Protein AF-A0A8E2JV85-F1 (afdb_monomer_lite)

Organism: NCBI:txid574774

Structure (mmCIF, N/CA/C/O backbone):
data_AF-A0A8E2JV85-F1
#
_entry.id   AF-A0A8E2JV85-F1
#
loop_
_atom_site.group_PDB
_atom_site.id
_atom_site.type_symbol
_atom_site.label_atom_id
_atom_site.label_alt_id
_atom_site.label_comp_id
_atom_site.label_asym_id
_atom_site.label_entity_id
_atom_site.label_seq_id
_atom_site.pdbx_PDB_ins_code
_atom_site.Cartn_x
_atom_site.Cartn_y
_atom_site.Cartn_z
_atom_site.occupancy
_atom_site.B_iso_or_equiv
_atom_site.auth_seq_id
_atom_site.auth_comp_id
_atom_site.auth_asym_id
_atom_site.auth_atom_id
_atom_site.pdbx_PDB_model_num
ATOM 1 N N . ASN A 1 1 ? -19.231 -7.115 -9.543 1.00 59.91 1 ASN A N 1
ATOM 2 C CA . ASN A 1 1 ? -18.811 -7.173 -8.133 1.00 59.91 1 ASN A CA 1
ATOM 3 C C . ASN A 1 1 ? -17.335 -7.540 -8.130 1.00 59.91 1 ASN A C 1
ATOM 5 O O . ASN A 1 1 ? -17.027 -8.694 -8.384 1.00 59.91 1 ASN A O 1
ATOM 9 N N . SER A 1 2 ? -16.445 -6.551 -8.048 1.00 87.75 2 SER A N 1
ATOM 10 C CA . SER A 1 2 ? -15.000 -6.711 -8.315 1.00 87.75 2 SER A CA 1
ATOM 11 C C . SER A 1 2 ? -14.116 -5.975 -7.304 1.00 87.75 2 SER A C 1
ATOM 13 O O . SER A 1 2 ? -12.948 -5.749 -7.591 1.00 87.75 2 SER A O 1
ATOM 15 N N . LEU A 1 3 ? -14.693 -5.558 -6.173 1.00 94.06 3 LEU A N 1
ATOM 16 C CA . LEU A 1 3 ? -13.989 -4.908 -5.071 1.00 94.06 3 LEU A CA 1
ATOM 17 C C . LEU A 1 3 ? -14.500 -5.520 -3.762 1.00 94.06 3 LEU A C 1
ATOM 19 O O . LEU A 1 3 ? -15.311 -4.927 -3.059 1.00 94.06 3 LEU A O 1
ATOM 23 N N . LEU A 1 4 ? -14.136 -6.777 -3.510 1.00 95.12 4 LEU A N 1
ATOM 24 C CA . LEU A 1 4 ? -14.521 -7.472 -2.275 1.00 95.12 4 LEU A CA 1
ATOM 25 C C . LEU A 1 4 ? -13.629 -7.048 -1.102 1.00 95.12 4 LEU A C 1
ATOM 27 O O . LEU A 1 4 ? -14.007 -7.249 0.045 1.00 95.12 4 LEU A O 1
ATOM 31 N N . GLU A 1 5 ? -12.485 -6.434 -1.402 1.00 95.88 5 GLU A N 1
ATOM 32 C CA . GLU A 1 5 ? -11.462 -5.943 -0.481 1.00 95.88 5 GLU A CA 1
ATOM 33 C C . GLU A 1 5 ? -12.023 -4.963 0.547 1.00 95.88 5 GLU A C 1
ATOM 35 O O . GLU A 1 5 ? -11.516 -4.879 1.661 1.00 95.88 5 GLU A O 1
ATOM 40 N N . VAL A 1 6 ? -13.074 -4.228 0.192 1.00 96.00 6 VAL A N 1
ATOM 41 C CA . VAL A 1 6 ? -13.704 -3.273 1.105 1.00 96.00 6 VAL A CA 1
ATOM 42 C C . VAL A 1 6 ? -14.653 -3.944 2.086 1.00 96.00 6 VAL A C 1
ATOM 44 O O . VAL A 1 6 ? -15.179 -3.261 2.934 1.00 96.00 6 VAL A O 1
ATOM 47 N N . LEU A 1 7 ? -14.925 -5.250 2.005 1.00 95.75 7 LEU A N 1
ATOM 48 C CA . LEU A 1 7 ? -15.833 -5.918 2.942 1.00 95.75 7 LEU A CA 1
ATOM 49 C C . LEU A 1 7 ? -15.112 -6.266 4.251 1.00 95.75 7 LEU A C 1
ATOM 51 O O . LEU A 1 7 ? -14.014 -6.814 4.222 1.00 95.75 7 LEU A O 1
ATOM 55 N N . ALA A 1 8 ? -15.780 -6.084 5.398 1.00 94.38 8 ALA A N 1
ATOM 56 C CA . ALA A 1 8 ? -15.212 -6.385 6.721 1.00 94.38 8 ALA A CA 1
ATOM 57 C C . ALA A 1 8 ? -14.714 -7.836 6.901 1.00 94.38 8 ALA A C 1
ATOM 59 O O . ALA A 1 8 ? -13.867 -8.097 7.746 1.00 94.38 8 ALA A O 1
ATOM 60 N N . GLY A 1 9 ? -15.249 -8.791 6.131 1.00 94.38 9 GLY A N 1
ATOM 61 C CA . GLY A 1 9 ? -14.847 -10.202 6.176 1.00 94.38 9 GLY A CA 1
ATOM 62 C C . GLY A 1 9 ? -13.806 -10.610 5.130 1.00 94.38 9 GLY A C 1
ATOM 63 O O . GLY A 1 9 ? -13.574 -11.806 4.966 1.00 94.38 9 GLY A O 1
ATOM 64 N N . TYR A 1 10 ? -13.247 -9.668 4.365 1.00 96.69 10 TYR A N 1
ATOM 65 C CA . TYR A 1 10 ? -12.238 -9.980 3.357 1.00 96.69 10 TYR A CA 1
ATOM 66 C C . TYR A 1 10 ? -10.905 -10.349 4.016 1.00 96.69 10 TYR A C 1
ATOM 68 O O . TYR A 1 10 ? -10.360 -9.578 4.802 1.00 96.69 10 TYR A O 1
ATOM 76 N N . ASP A 1 11 ? -10.380 -11.521 3.665 1.00 96.94 11 ASP A N 1
ATOM 77 C CA . ASP A 1 11 ? -9.098 -12.034 4.146 1.00 96.94 11 ASP A CA 1
ATOM 78 C C . ASP A 1 11 ? -7.987 -11.717 3.133 1.00 96.94 11 ASP A C 1
ATOM 80 O O . ASP A 1 11 ? -7.974 -12.244 2.016 1.00 96.94 11 ASP A O 1
ATOM 84 N N . ASP A 1 12 ? -7.057 -10.852 3.532 1.00 97.62 12 ASP A N 1
ATOM 85 C CA . ASP A 1 12 ? -5.888 -10.453 2.751 1.00 97.62 12 ASP A CA 1
ATOM 86 C C . ASP A 1 12 ? -4.617 -11.245 3.106 1.00 97.62 12 ASP A C 1
ATOM 88 O O . ASP A 1 12 ? -3.550 -10.926 2.596 1.00 97.62 12 ASP A O 1
ATOM 92 N N . SER A 1 13 ? -4.710 -12.342 3.871 1.00 97.88 13 SER A N 1
ATOM 93 C CA . SER A 1 13 ? -3.556 -13.162 4.296 1.00 97.88 13 SER A CA 1
ATOM 94 C C . SER A 1 13 ? -2.697 -13.739 3.164 1.00 97.88 13 SER A C 1
ATOM 96 O O . SER A 1 13 ? -1.587 -14.217 3.396 1.00 97.88 13 SER A O 1
ATOM 98 N N . LYS A 1 14 ? -3.207 -13.734 1.929 1.00 97.81 14 LYS A N 1
ATOM 99 C CA . LYS A 1 14 ? -2.486 -14.178 0.725 1.00 97.81 14 LYS A CA 1
ATOM 100 C C . LYS A 1 14 ? -1.868 -13.033 -0.078 1.00 97.81 14 LYS A C 1
ATOM 102 O O . LYS A 1 14 ? -1.305 -13.292 -1.142 1.00 97.81 14 LYS A O 1
ATOM 107 N N . TRP A 1 15 ? -2.027 -11.790 0.363 1.00 98.00 15 TRP A N 1
ATOM 108 C CA . TRP A 1 15 ? -1.430 -10.634 -0.291 1.00 98.00 15 TRP A CA 1
ATOM 109 C C . TRP A 1 15 ? 0.079 -10.616 -0.055 1.00 98.00 15 TRP A C 1
ATOM 111 O O . TRP A 1 15 ? 0.595 -11.215 0.885 1.00 98.00 15 TRP A O 1
ATOM 121 N N . VAL A 1 16 ? 0.797 -9.952 -0.957 1.00 98.06 16 VAL A N 1
ATOM 122 C CA . VAL A 1 16 ? 2.234 -9.743 -0.795 1.00 98.06 16 VAL A CA 1
ATOM 123 C C . VAL A 1 16 ? 2.448 -8.647 0.243 1.00 98.06 16 VAL A C 1
ATOM 125 O O . VAL A 1 16 ? 1.928 -7.542 0.088 1.00 98.06 16 VAL A O 1
ATOM 128 N N . ASP A 1 17 ? 3.239 -8.948 1.271 1.00 98.19 17 ASP A N 1
ATOM 129 C CA . ASP A 1 17 ? 3.615 -7.972 2.288 1.00 98.19 17 ASP A CA 1
ATOM 130 C C . ASP A 1 17 ? 4.528 -6.891 1.704 1.00 98.19 17 ASP A C 1
ATOM 132 O O . ASP A 1 17 ? 5.583 -7.177 1.133 1.00 98.19 17 ASP A O 1
ATOM 136 N N . ALA A 1 18 ? 4.158 -5.629 1.919 1.00 98.00 18 ALA A N 1
ATOM 137 C CA . ALA A 1 18 ? 4.951 -4.473 1.523 1.00 98.00 18 ALA A CA 1
ATOM 138 C C . ALA A 1 18 ? 6.084 -4.182 2.532 1.00 98.00 18 ALA A C 1
ATOM 140 O O . ALA A 1 18 ? 6.065 -3.166 3.232 1.00 98.00 18 ALA A O 1
ATOM 141 N N . ASN A 1 19 ? 7.044 -5.104 2.657 1.00 97.44 19 ASN A N 1
ATOM 142 C CA . ASN A 1 19 ? 8.042 -5.133 3.736 1.00 97.44 19 ASN A CA 1
ATOM 143 C C . ASN A 1 19 ? 9.497 -4.840 3.307 1.00 97.44 19 ASN A C 1
ATOM 145 O O . ASN A 1 19 ? 10.410 -4.979 4.121 1.00 97.44 19 ASN A O 1
ATOM 149 N N . ILE A 1 20 ? 9.733 -4.419 2.059 1.00 98.19 20 ILE A N 1
ATOM 150 C CA . ILE A 1 20 ? 11.077 -4.056 1.578 1.00 98.19 20 ILE A CA 1
ATOM 151 C C . ILE A 1 20 ? 11.487 -2.714 2.194 1.00 98.19 20 ILE A C 1
ATOM 153 O O . ILE A 1 20 ? 10.862 -1.699 1.906 1.00 98.19 20 ILE A O 1
ATOM 157 N N . THR A 1 21 ? 12.538 -2.682 3.016 1.00 97.69 21 THR A N 1
ATOM 158 C CA . THR A 1 21 ? 13.045 -1.444 3.646 1.00 97.69 21 THR A CA 1
ATOM 159 C C . THR A 1 21 ? 14.067 -0.696 2.794 1.00 97.69 21 THR A C 1
ATOM 161 O O . THR A 1 21 ? 14.250 0.498 2.988 1.00 97.69 21 THR A O 1
ATOM 164 N N . ASP A 1 22 ? 14.696 -1.379 1.834 1.00 95.62 22 ASP A N 1
ATOM 165 C CA . ASP A 1 22 ? 15.728 -0.823 0.956 1.00 95.62 22 ASP A CA 1
ATOM 166 C C . ASP A 1 22 ? 15.394 -1.136 -0.507 1.00 95.62 22 ASP A C 1
ATOM 168 O O . ASP A 1 22 ? 15.554 -2.264 -0.980 1.00 95.62 22 ASP A O 1
ATOM 172 N N . SER A 1 23 ? 14.890 -0.134 -1.231 1.00 95.62 23 SER A N 1
ATOM 173 C CA . SER A 1 23 ? 14.554 -0.265 -2.654 1.00 95.62 23 SER A CA 1
ATOM 174 C C . SER A 1 23 ? 15.805 -0.209 -3.534 1.00 95.62 23 SER A C 1
ATOM 176 O O . SER A 1 23 ? 16.742 0.541 -3.267 1.00 95.62 23 SER A O 1
ATOM 178 N N . LEU A 1 24 ? 15.788 -0.948 -4.647 1.00 95.25 24 LEU A N 1
ATOM 179 C CA . LEU A 1 24 ? 16.821 -0.869 -5.688 1.00 95.25 24 LEU A CA 1
ATOM 180 C C . LEU A 1 24 ? 16.574 0.274 -6.691 1.00 95.25 24 LEU A C 1
ATOM 182 O O . LEU A 1 24 ? 17.324 0.429 -7.658 1.00 95.25 24 LEU A O 1
ATOM 186 N N . ASN A 1 25 ? 15.521 1.073 -6.500 1.00 95.19 25 ASN A N 1
ATOM 187 C CA . ASN A 1 25 ? 15.193 2.186 -7.380 1.00 95.19 25 ASN A CA 1
ATOM 188 C C . ASN A 1 25 ? 16.139 3.382 -7.169 1.00 95.19 25 ASN A C 1
ATOM 190 O O . ASN A 1 25 ? 15.924 4.226 -6.303 1.00 95.19 25 ASN A O 1
ATOM 194 N N . ILE A 1 26 ? 17.144 3.506 -8.037 1.00 95.19 26 ILE A N 1
ATOM 195 C CA . ILE A 1 26 ? 18.135 4.596 -7.992 1.00 95.19 26 ILE A CA 1
ATOM 196 C C . ILE A 1 26 ? 17.580 5.979 -8.375 1.00 95.19 26 ILE A C 1
ATOM 198 O O . ILE A 1 26 ? 18.270 6.980 -8.207 1.00 95.19 26 ILE A O 1
ATOM 202 N N . PHE A 1 27 ? 16.370 6.052 -8.937 1.00 95.50 27 PHE A N 1
ATOM 203 C CA . PHE A 1 27 ? 15.768 7.312 -9.386 1.00 95.50 27 PHE A CA 1
ATOM 204 C C . PHE A 1 27 ? 14.859 7.947 -8.333 1.00 95.50 27 PHE A C 1
ATOM 206 O O . PHE A 1 27 ? 14.543 9.132 -8.445 1.00 95.50 27 PHE A O 1
ATOM 213 N N . ARG A 1 28 ? 14.407 7.174 -7.338 1.00 93.56 28 ARG A N 1
ATOM 214 C CA . ARG A 1 28 ? 13.517 7.660 -6.283 1.00 93.56 28 ARG A CA 1
ATOM 215 C C . ARG A 1 28 ? 13.815 6.955 -4.969 1.00 93.56 28 ARG A C 1
ATOM 217 O O . ARG A 1 28 ? 13.399 5.816 -4.762 1.00 93.56 28 ARG A O 1
ATOM 224 N N . GLU A 1 29 ? 14.469 7.676 -4.068 1.00 94.38 29 GLU A N 1
ATOM 225 C CA . GLU A 1 29 ? 14.657 7.233 -2.688 1.00 94.38 29 GLU A CA 1
ATOM 226 C C . GLU A 1 29 ? 13.308 7.020 -1.985 1.00 94.38 29 GLU A C 1
ATOM 228 O O . GLU A 1 29 ? 12.284 7.604 -2.362 1.00 94.38 29 GLU A O 1
ATOM 233 N N . LEU A 1 30 ? 13.293 6.149 -0.977 1.00 96.75 30 LEU A N 1
ATOM 234 C CA . LEU A 1 30 ? 12.090 5.894 -0.194 1.00 96.75 30 LEU A CA 1
ATOM 235 C C . LEU A 1 30 ? 11.765 7.102 0.690 1.00 96.75 30 LEU A C 1
ATOM 237 O O . LEU A 1 30 ? 12.595 7.571 1.460 1.00 96.75 30 LEU A O 1
ATOM 241 N N . ALA A 1 31 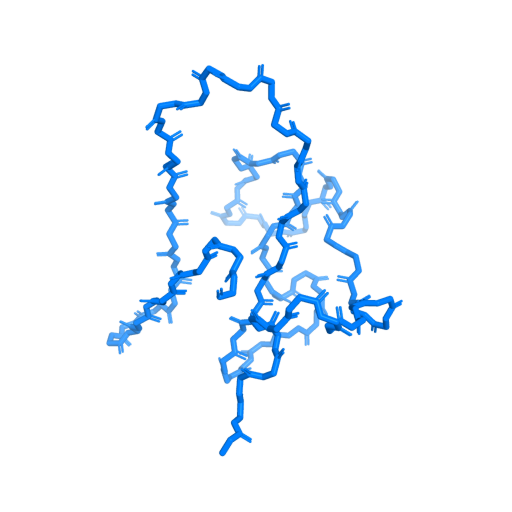? 10.521 7.570 0.595 1.00 96.19 31 ALA A N 1
ATOM 242 C CA . ALA A 1 31 ? 9.945 8.570 1.498 1.00 96.19 31 ALA A CA 1
ATOM 243 C C . ALA A 1 31 ? 9.034 7.934 2.569 1.00 96.19 31 ALA A C 1
ATOM 245 O O . ALA A 1 31 ? 8.399 8.632 3.355 1.00 96.19 31 ALA A O 1
ATOM 246 N N . THR A 1 32 ? 8.945 6.604 2.572 1.00 97.56 32 THR A N 1
ATOM 247 C CA . THR A 1 32 ? 8.116 5.780 3.455 1.00 97.56 32 THR A CA 1
ATOM 248 C C . THR A 1 32 ? 8.989 4.742 4.165 1.00 97.56 32 THR A C 1
ATOM 250 O O . THR A 1 32 ? 10.046 4.396 3.638 1.00 97.56 32 THR A O 1
ATOM 253 N N . PRO A 1 33 ? 8.576 4.212 5.334 1.00 97.69 33 PRO A N 1
ATOM 254 C CA . PRO A 1 33 ? 9.368 3.219 6.071 1.00 97.69 33 PRO A CA 1
ATOM 255 C C . PRO A 1 33 ? 9.660 1.926 5.293 1.00 97.69 33 PRO A C 1
ATOM 257 O O . PRO A 1 33 ? 10.683 1.288 5.521 1.00 97.69 33 PRO A O 1
ATOM 260 N N . THR A 1 34 ? 8.766 1.542 4.381 1.00 98.19 34 THR A N 1
ATOM 261 C CA . THR A 1 34 ? 8.955 0.441 3.429 1.00 98.19 34 THR A CA 1
ATOM 262 C C . THR A 1 34 ? 8.605 0.904 2.020 1.00 98.19 34 THR A C 1
ATOM 264 O O . THR A 1 34 ? 7.917 1.912 1.831 1.00 98.19 34 THR A 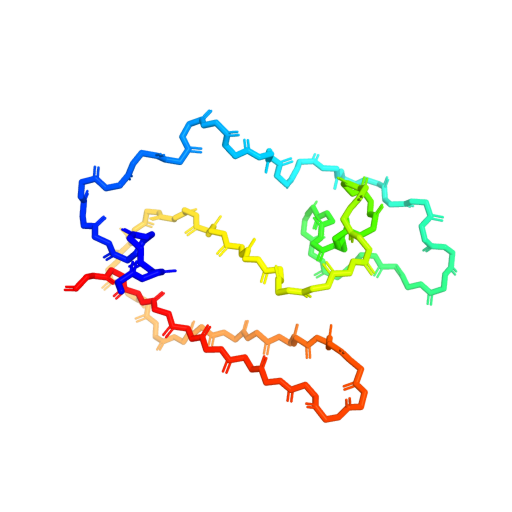O 1
ATOM 267 N N . SER A 1 35 ? 9.087 0.183 1.011 1.00 98.06 35 SER A N 1
ATOM 268 C CA . SER A 1 35 ? 8.767 0.455 -0.381 1.00 98.06 35 SER A CA 1
ATOM 269 C C . SER A 1 35 ? 7.286 0.230 -0.641 1.00 98.06 35 SER A C 1
ATOM 271 O O . SER A 1 35 ? 6.750 -0.842 -0.365 1.00 98.06 35 SER A O 1
ATOM 273 N N . LEU A 1 36 ? 6.654 1.236 -1.240 1.00 97.81 36 LEU A N 1
ATOM 274 C CA . LEU A 1 36 ? 5.324 1.151 -1.841 1.00 97.81 36 LEU A CA 1
ATOM 275 C C . LEU A 1 36 ? 5.415 1.279 -3.372 1.00 97.81 36 LEU A C 1
ATOM 277 O O . LEU A 1 36 ? 4.498 1.759 -4.038 1.00 97.81 36 LEU A O 1
ATOM 281 N N . TYR A 1 37 ? 6.553 0.882 -3.952 1.00 97.69 37 TYR A N 1
ATOM 282 C CA . TYR A 1 37 ? 6.735 0.796 -5.397 1.00 97.69 37 TYR A CA 1
ATOM 283 C C . TYR A 1 37 ? 6.312 -0.589 -5.861 1.00 97.69 37 TYR A C 1
ATOM 285 O O . TYR A 1 37 ? 6.960 -1.579 -5.540 1.00 97.69 37 TYR A O 1
ATOM 293 N N . SER A 1 38 ? 5.247 -0.682 -6.656 1.00 97.00 38 SER A N 1
ATOM 294 C CA . SER A 1 38 ? 4.709 -1.974 -7.109 1.00 97.00 38 SER A CA 1
ATOM 295 C C . SER A 1 38 ? 5.748 -2.827 -7.850 1.00 97.00 38 SER A C 1
ATOM 297 O O . SER A 1 38 ? 5.747 -4.052 -7.735 1.00 97.00 38 SER A O 1
ATOM 299 N N . SER A 1 39 ? 6.668 -2.173 -8.568 1.00 96.69 39 SER A N 1
ATOM 300 C CA . SER A 1 39 ? 7.764 -2.825 -9.285 1.00 96.69 39 SER A CA 1
ATOM 301 C C . SER A 1 39 ? 8.757 -3.538 -8.369 1.00 96.69 39 SER A C 1
ATOM 303 O O . SER A 1 39 ? 9.315 -4.544 -8.798 1.00 96.69 39 SER A O 1
ATOM 305 N N . ASP A 1 40 ? 8.943 -3.083 -7.125 1.00 97.44 40 ASP A N 1
ATOM 306 C CA . ASP A 1 40 ? 9.807 -3.778 -6.158 1.00 97.44 40 ASP A CA 1
ATOM 307 C C . ASP A 1 40 ? 9.210 -5.138 -5.753 1.00 97.44 40 ASP A C 1
ATOM 309 O O . ASP A 1 40 ? 9.937 -6.053 -5.378 1.00 97.44 40 ASP A O 1
ATOM 313 N N . TYR A 1 41 ? 7.894 -5.301 -5.922 1.00 97.19 41 TYR A N 1
ATOM 314 C CA . TYR A 1 41 ? 7.145 -6.535 -5.670 1.00 97.19 41 TYR A CA 1
ATOM 315 C C . TYR A 1 41 ? 6.752 -7.265 -6.970 1.00 97.19 41 TYR A C 1
ATOM 317 O O . TYR A 1 41 ? 5.872 -8.124 -6.966 1.00 97.19 41 TYR A O 1
ATOM 325 N N . GLY A 1 42 ? 7.371 -6.917 -8.107 1.00 96.00 42 GLY A N 1
ATOM 326 C CA . GLY A 1 42 ? 7.154 -7.572 -9.407 1.00 96.00 42 GLY A CA 1
ATOM 327 C C . GLY A 1 42 ? 5.849 -7.207 -10.128 1.00 96.00 42 GLY A C 1
ATOM 328 O O . GLY A 1 42 ? 5.516 -7.812 -11.148 1.00 96.00 42 GLY A O 1
ATOM 329 N N . SER A 1 43 ? 5.099 -6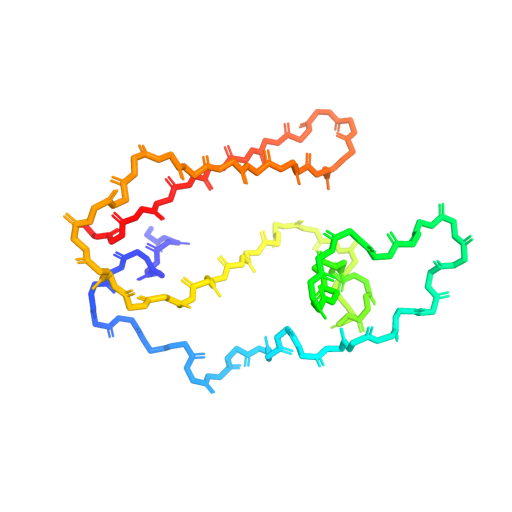.220 -9.630 1.00 95.50 43 SER A N 1
ATOM 330 C CA . SER A 1 43 ? 3.848 -5.759 -10.240 1.00 95.50 43 SER A CA 1
ATOM 331 C C . SER A 1 43 ? 4.081 -4.501 -11.080 1.00 95.50 43 SER A C 1
ATOM 333 O O . SER A 1 43 ? 4.298 -3.411 -10.551 1.00 95.50 43 SER A O 1
ATOM 335 N N . HIS A 1 44 ? 4.022 -4.641 -12.407 1.00 95.31 44 HIS A N 1
ATOM 336 C CA . HIS A 1 44 ? 4.404 -3.577 -13.352 1.00 95.31 44 HIS A CA 1
ATOM 337 C C . HIS A 1 44 ? 3.258 -3.028 -14.217 1.00 95.31 44 HIS A C 1
ATOM 339 O O . HIS A 1 44 ? 3.481 -2.126 -15.023 1.00 95.31 44 HIS A O 1
ATOM 345 N N . THR A 1 45 ? 2.045 -3.581 -14.128 1.00 94.19 45 THR A N 1
ATOM 346 C CA . THR A 1 45 ? 0.936 -3.209 -15.020 1.00 94.19 45 THR A CA 1
ATOM 347 C C . THR A 1 45 ? -0.427 -3.381 -14.357 1.00 94.19 45 THR A C 1
ATOM 349 O O . THR A 1 45 ? -0.561 -4.115 -13.380 1.00 94.19 45 THR A O 1
ATOM 352 N N . GLY A 1 46 ? -1.444 -2.741 -14.936 1.00 93.50 46 GLY A N 1
ATOM 353 C CA . GLY A 1 46 ? -2.827 -2.822 -14.485 1.00 93.50 46 GLY A CA 1
ATOM 354 C C . GLY A 1 46 ? -3.115 -1.984 -13.240 1.00 93.50 46 GLY A C 1
ATOM 355 O O . GLY A 1 46 ? -2.386 -1.049 -12.909 1.00 93.50 46 GLY A O 1
ATOM 356 N N . ASN A 1 47 ? -4.218 -2.320 -12.572 1.00 95.19 47 ASN A N 1
ATOM 357 C CA . ASN A 1 47 ? -4.608 -1.687 -11.319 1.00 95.19 47 ASN A CA 1
ATOM 358 C C . ASN A 1 47 ? -3.805 -2.305 -10.174 1.00 95.19 47 ASN A C 1
ATOM 360 O O . ASN A 1 47 ? -3.833 -3.521 -9.991 1.00 95.19 47 ASN A O 1
ATOM 364 N N . ILE A 1 48 ? -3.131 -1.462 -9.396 1.00 96.94 48 ILE A N 1
ATOM 365 C CA . ILE A 1 48 ? -2.410 -1.872 -8.192 1.00 96.94 48 ILE A CA 1
ATOM 366 C C . ILE A 1 48 ? -3.249 -1.484 -6.982 1.00 96.94 48 ILE A C 1
ATOM 368 O O . ILE A 1 48 ? -3.691 -0.340 -6.873 1.00 96.94 48 ILE A O 1
ATOM 372 N N . LEU A 1 49 ? -3.466 -2.440 -6.084 1.00 97.44 49 LEU A N 1
ATOM 373 C CA . LEU A 1 49 ? -4.172 -2.223 -4.832 1.00 97.44 49 LEU A CA 1
ATOM 374 C C . LEU A 1 49 ? -3.175 -2.312 -3.679 1.00 97.44 49 LEU A C 1
ATOM 376 O O . LEU A 1 49 ? -2.293 -3.168 -3.675 1.00 97.44 49 LEU A O 1
ATOM 380 N N . TRP A 1 50 ? -3.360 -1.443 -2.692 1.00 97.62 50 TRP A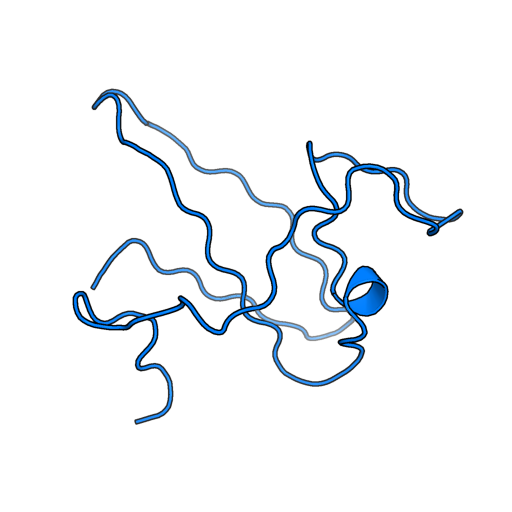 N 1
ATOM 381 C CA . TRP A 1 50 ? -2.613 -1.443 -1.441 1.00 97.62 50 TRP A CA 1
ATOM 382 C C . TRP A 1 50 ? -3.598 -1.526 -0.282 1.00 97.62 50 TRP A C 1
ATOM 384 O O . TRP A 1 50 ? -4.686 -0.951 -0.350 1.00 97.62 50 TRP A O 1
ATOM 394 N N . ARG A 1 51 ? -3.209 -2.226 0.784 1.00 97.94 51 ARG A N 1
ATOM 395 C CA . ARG A 1 51 ? -3.968 -2.316 2.033 1.00 97.94 51 ARG A CA 1
ATOM 396 C C . ARG A 1 51 ? -3.037 -1.992 3.191 1.00 97.94 51 ARG A C 1
ATOM 398 O O . ARG A 1 51 ? -2.027 -2.661 3.378 1.00 97.94 51 ARG A O 1
ATOM 405 N N . GLY A 1 52 ? -3.354 -0.917 3.907 1.00 96.56 52 GLY A N 1
ATOM 406 C CA . GLY A 1 52 ? -2.610 -0.470 5.079 1.00 96.56 52 GLY A CA 1
ATOM 407 C C . GLY A 1 52 ? -3.400 -0.776 6.343 1.00 96.56 52 GLY A C 1
ATOM 408 O O . GLY A 1 52 ? -4.546 -0.352 6.461 1.00 96.56 52 GLY A O 1
ATOM 409 N N . HIS A 1 53 ? -2.780 -1.491 7.278 1.00 96.56 53 HIS A N 1
ATOM 410 C CA . HIS A 1 53 ? -3.364 -1.804 8.580 1.00 96.56 53 HIS A CA 1
ATOM 411 C C . HIS A 1 53 ? -2.805 -0.857 9.635 1.00 96.56 53 HIS A C 1
ATOM 413 O O . HIS A 1 53 ? -1.590 -0.689 9.738 1.00 96.56 53 HIS A O 1
ATOM 419 N N . PHE A 1 54 ? -3.683 -0.251 10.429 1.00 95.44 54 PHE A N 1
ATOM 420 C CA . PHE A 1 54 ? -3.300 0.561 11.578 1.00 95.44 54 PHE A CA 1
ATOM 421 C C . PHE A 1 54 ? -4.299 0.356 12.718 1.00 95.44 54 PHE A C 1
ATOM 423 O O . PHE A 1 54 ? -5.471 0.064 12.489 1.00 95.44 54 PHE A O 1
ATOM 430 N N . THR A 1 55 ? -3.826 0.507 13.952 1.00 96.94 55 THR A N 1
ATOM 431 C CA . THR A 1 55 ? -4.686 0.519 15.138 1.00 96.94 55 THR A CA 1
ATOM 432 C C . THR A 1 55 ? -4.998 1.967 15.472 1.00 96.94 55 THR A C 1
ATOM 434 O O . THR A 1 55 ? -4.069 2.738 15.697 1.00 96.94 55 THR A O 1
ATOM 437 N N . ALA A 1 56 ? -6.280 2.328 15.512 1.00 95.19 56 ALA A N 1
ATOM 438 C CA . ALA A 1 56 ? -6.680 3.679 15.876 1.00 95.19 56 ALA A CA 1
ATOM 439 C C . ALA A 1 56 ? -6.374 3.975 17.357 1.00 95.19 56 ALA A C 1
ATOM 441 O O . ALA A 1 56 ? -6.724 3.200 18.250 1.00 95.19 56 ALA A O 1
ATOM 442 N N . GLU A 1 57 ? -5.760 5.122 17.611 1.00 95.81 57 GLU A N 1
ATOM 443 C CA . GLU A 1 57 ? -5.593 5.750 18.919 1.00 95.81 57 GLU A CA 1
ATOM 444 C C . GLU A 1 57 ? -6.801 6.634 19.285 1.00 95.81 57 GLU A C 1
ATOM 446 O O . GLU A 1 57 ? -6.974 7.000 20.450 1.00 95.81 57 GLU A O 1
ATOM 451 N N . GLY A 1 58 ? -7.673 6.942 18.316 1.00 95.38 58 GLY A N 1
ATOM 452 C CA . GLY A 1 58 ? -8.935 7.662 18.518 1.00 95.38 58 GLY A CA 1
ATOM 453 C C . GLY A 1 58 ? -8.813 9.186 18.452 1.00 95.38 58 GLY A C 1
ATOM 454 O O . GLY A 1 58 ? -9.750 9.898 18.819 1.00 95.38 58 GLY A O 1
ATOM 455 N N . ASN A 1 59 ? -7.667 9.696 18.010 1.00 95.94 59 ASN A N 1
ATOM 456 C CA . ASN A 1 59 ? -7.371 11.121 17.846 1.00 95.94 59 ASN A CA 1
ATOM 457 C C . ASN A 1 59 ? -6.897 11.462 16.419 1.00 95.94 59 ASN A C 1
ATOM 459 O O . ASN A 1 59 ? -6.388 12.562 16.182 1.00 95.94 59 ASN A O 1
ATOM 463 N N . GLU A 1 60 ? -7.060 10.538 15.469 1.00 95.94 60 GLU A N 1
ATOM 464 C CA . GLU A 1 60 ? -6.681 10.721 14.075 1.00 95.94 60 GLU A CA 1
ATOM 465 C C . GLU A 1 60 ? -7.500 11.845 13.435 1.00 95.94 60 GLU A C 1
ATOM 467 O O . GLU A 1 60 ? -8.729 11.862 13.499 1.00 95.94 60 GLU A O 1
ATOM 472 N N . GLY A 1 61 ? -6.813 12.789 12.788 1.00 93.12 61 GLY A N 1
ATOM 473 C CA . GLY A 1 61 ? -7.461 13.896 12.078 1.00 93.12 61 GLY A CA 1
ATOM 474 C C . GLY A 1 61 ? -7.330 13.811 10.561 1.00 93.12 61 GLY A C 1
ATOM 475 O O . GLY A 1 61 ? -8.298 14.040 9.842 1.00 93.12 61 GLY A O 1
ATOM 476 N N . ASN A 1 62 ? -6.132 13.482 10.071 1.00 94.25 62 ASN A N 1
ATOM 477 C CA . ASN A 1 62 ? -5.789 13.576 8.656 1.00 94.25 62 ASN A CA 1
ATOM 478 C C . ASN A 1 62 ? -5.050 12.323 8.186 1.00 94.25 62 ASN A C 1
ATOM 480 O O . ASN A 1 62 ? -4.166 11.821 8.877 1.00 94.25 62 ASN A O 1
ATOM 484 N N . PHE A 1 63 ? -5.344 1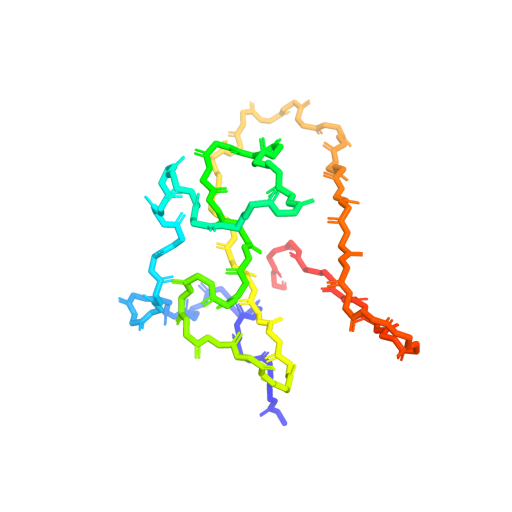1.908 6.956 1.00 94.81 63 PHE A N 1
ATOM 485 C CA . PHE A 1 63 ? -4.558 10.936 6.207 1.00 94.81 63 PHE A CA 1
ATOM 486 C C . PHE A 1 63 ? -4.058 11.594 4.920 1.00 94.81 63 PHE A C 1
ATOM 488 O O . PHE A 1 63 ? -4.855 12.019 4.083 1.00 94.81 63 PHE A O 1
ATOM 495 N N . THR A 1 64 ? -2.737 11.708 4.778 1.00 96.12 64 THR A N 1
ATOM 496 C CA . THR A 1 64 ? -2.098 12.320 3.607 1.00 96.12 64 THR A CA 1
ATOM 497 C C . THR A 1 64 ? -1.424 11.241 2.781 1.00 96.12 64 THR A C 1
ATOM 499 O O . THR A 1 64 ? -0.624 10.468 3.304 1.00 96.12 64 THR A O 1
ATOM 502 N N . ILE A 1 65 ? -1.707 11.231 1.480 1.00 96.12 65 ILE A N 1
ATOM 503 C CA . ILE A 1 65 ? -1.083 10.324 0.520 1.00 96.12 65 ILE A CA 1
ATOM 504 C C . ILE A 1 65 ? -0.627 11.069 -0.725 1.00 96.12 65 ILE A C 1
ATOM 506 O O . ILE A 1 65 ? -1.295 11.980 -1.211 1.00 96.12 65 ILE A O 1
ATOM 510 N N . GLU A 1 66 ? 0.493 10.615 -1.270 1.00 96.81 66 GLU A N 1
ATOM 511 C CA . GLU A 1 66 ? 0.984 10.999 -2.585 1.00 96.81 66 GLU A CA 1
ATOM 512 C C . GLU A 1 66 ? 1.048 9.734 -3.440 1.00 96.81 66 GLU A C 1
ATOM 514 O O . GLU A 1 66 ? 1.740 8.776 -3.095 1.00 96.81 66 GLU A O 1
ATOM 519 N N . VAL A 1 67 ? 0.285 9.706 -4.533 1.00 96.94 67 VAL A N 1
ATOM 520 C CA . VAL A 1 67 ? 0.144 8.520 -5.386 1.00 96.94 67 VAL A CA 1
ATOM 521 C C . VAL A 1 67 ? 0.569 8.872 -6.800 1.00 96.94 67 VAL A C 1
ATOM 523 O O . VAL A 1 67 ? 0.172 9.905 -7.337 1.00 96.94 67 VAL A O 1
ATOM 526 N N . GLN A 1 68 ? 1.352 7.992 -7.418 1.00 96.56 68 GLN A N 1
ATOM 527 C CA . GLN A 1 68 ? 1.843 8.151 -8.781 1.00 96.56 68 GLN A CA 1
ATOM 528 C C . GLN A 1 68 ? 1.457 6.929 -9.618 1.00 96.56 68 GLN A C 1
ATOM 530 O O . GLN A 1 68 ? 1.929 5.826 -9.358 1.00 96.56 68 GLN A O 1
ATOM 535 N N . GLY A 1 69 ? 0.627 7.137 -10.645 1.00 95.88 69 GLY A N 1
ATOM 536 C CA . GLY A 1 69 ? 0.217 6.089 -11.594 1.00 95.88 69 GLY A CA 1
ATOM 537 C C . GLY A 1 69 ? 0.534 6.387 -13.065 1.00 95.88 69 GLY A C 1
ATOM 538 O O . GLY A 1 69 ? 0.143 5.620 -13.937 1.00 95.88 69 GLY A O 1
ATOM 539 N N . GLY A 1 70 ? 1.230 7.491 -13.362 1.00 96.00 70 GLY A N 1
ATOM 540 C CA . GLY A 1 70 ? 1.502 7.938 -14.734 1.00 96.00 70 GLY A CA 1
ATOM 541 C C . GLY A 1 70 ? 0.397 8.824 -15.321 1.00 96.00 70 GLY A C 1
ATOM 542 O O . GLY A 1 70 ? -0.499 9.276 -14.616 1.00 96.00 70 GLY A O 1
ATOM 543 N N . ALA A 1 71 ? 0.481 9.140 -16.614 1.00 97.44 71 ALA A N 1
ATOM 544 C CA . ALA A 1 71 ? -0.495 10.018 -17.260 1.00 97.44 71 ALA A CA 1
ATOM 545 C C . ALA A 1 71 ? -1.898 9.384 -17.283 1.00 97.44 71 ALA A C 1
ATOM 547 O O . ALA A 1 71 ? -2.038 8.202 -17.580 1.00 97.44 71 ALA A O 1
ATOM 548 N N . ALA A 1 72 ? -2.928 10.195 -17.012 1.00 97.12 72 ALA A N 1
ATOM 549 C CA . ALA A 1 72 ? -4.338 9.785 -16.995 1.00 97.12 72 ALA A CA 1
ATOM 550 C C . ALA A 1 72 ? -4.694 8.671 -15.983 1.00 97.12 72 ALA A C 1
ATOM 552 O O . ALA A 1 72 ? -5.683 7.964 -16.172 1.00 97.12 72 ALA A O 1
ATOM 553 N N . PHE A 1 73 ? -3.920 8.524 -14.902 1.00 97.75 73 PHE A N 1
ATOM 554 C CA . PHE A 1 73 ? -4.260 7.608 -13.811 1.00 97.75 73 PHE A CA 1
ATOM 555 C C . PHE A 1 73 ? -5.372 8.158 -12.904 1.00 97.75 73 PHE A C 1
ATOM 557 O O . PHE A 1 73 ? -5.642 9.360 -12.866 1.00 97.75 73 PHE A O 1
ATOM 564 N N . SER A 1 74 ? -5.977 7.266 -12.123 1.00 97.12 74 SER A N 1
ATOM 565 C CA . SER A 1 74 ? -6.915 7.601 -11.053 1.00 97.12 74 SER A CA 1
ATOM 566 C C . SER A 1 74 ? -6.589 6.808 -9.796 1.00 97.12 74 SER A C 1
ATOM 568 O O . SER A 1 74 ? -6.053 5.704 -9.878 1.00 97.12 74 SER A O 1
ATOM 570 N N . VAL A 1 75 ? -6.982 7.341 -8.645 1.00 97.38 75 VAL A N 1
ATOM 571 C CA . VAL A 1 75 ? -6.917 6.647 -7.359 1.00 97.38 75 VAL A CA 1
ATOM 572 C C . VAL A 1 75 ? -8.282 6.709 -6.683 1.00 97.38 75 VAL A C 1
ATOM 574 O O . VAL A 1 75 ? -9.041 7.663 -6.859 1.00 97.38 75 VAL A O 1
ATOM 577 N N . SER A 1 76 ? -8.620 5.673 -5.930 1.00 96.88 76 SER A N 1
ATOM 578 C CA . SER A 1 76 ? -9.794 5.636 -5.064 1.00 96.88 76 SER A CA 1
ATOM 579 C C . SER A 1 76 ? -9.383 5.029 -3.732 1.00 96.88 76 SER A C 1
ATOM 581 O O . SER A 1 76 ? -8.487 4.187 -3.690 1.00 96.88 76 SER A O 1
ATOM 583 N N . LEU A 1 77 ? -9.996 5.509 -2.655 1.00 96.31 77 LEU A N 1
ATOM 584 C CA . LEU A 1 77 ? -9.648 5.144 -1.291 1.00 96.31 77 LEU A CA 1
ATOM 585 C C . LEU A 1 77 ? -10.890 4.725 -0.531 1.00 96.31 77 LEU A C 1
ATOM 587 O O . LEU A 1 77 ? -11.961 5.303 -0.711 1.00 96.31 77 LEU A O 1
ATOM 591 N N . TRP A 1 78 ? -10.691 3.757 0.352 1.00 96.81 78 TRP A N 1
ATOM 592 C CA . TRP A 1 78 ? -11.681 3.286 1.299 1.00 96.81 78 TRP A CA 1
ATOM 593 C C . TRP A 1 78 ? -11.033 3.202 2.673 1.00 96.81 78 TRP A C 1
ATOM 595 O O . TRP A 1 78 ? -9.866 2.825 2.790 1.00 96.81 78 TRP A O 1
ATOM 605 N N . LEU A 1 79 ? -11.806 3.574 3.686 1.00 95.12 79 LEU A N 1
ATOM 606 C CA . LEU A 1 79 ? -11.538 3.271 5.080 1.00 95.12 79 LEU A CA 1
ATOM 607 C C . LEU A 1 79 ? -12.742 2.462 5.547 1.00 95.12 79 LEU A C 1
ATOM 609 O O . LEU A 1 79 ? -13.849 2.997 5.600 1.00 95.12 79 LEU A O 1
ATOM 613 N N . ASP A 1 80 ? -12.510 1.180 5.801 1.00 89.19 80 ASP A N 1
ATOM 614 C CA . ASP A 1 80 ? -13.536 0.183 6.103 1.00 89.19 80 ASP A CA 1
ATOM 615 C C . ASP A 1 80 ? -14.634 0.064 5.022 1.00 89.19 80 ASP A C 1
ATOM 617 O O . ASP A 1 80 ? -14.375 0.302 3.834 1.00 89.19 80 ASP A O 1
ATOM 621 N N . ASN A 1 81 ? -15.815 -0.425 5.425 1.00 64.31 81 ASN A N 1
ATOM 622 C CA . ASN A 1 81 ? -16.801 -1.077 4.563 1.00 64.31 81 ASN A CA 1
ATOM 623 C C . ASN A 1 81 ? -18.156 -0.373 4.452 1.00 64.31 81 ASN A C 1
ATOM 625 O O . ASN A 1 81 ? -18.825 -0.184 5.491 1.00 64.31 81 ASN A O 1
#

Radius of gyration: 14.33 Å; chains: 1; bounding box: 37×28×36 Å

Sequence (81 aa):
NSLLEVLAGYDDSKWVDANITDSLNIFRELATPTSLYSSDYGSHTGNILWRGHFTAEGNEGNFTIEVQGGAAFSVSLWLDN

pLD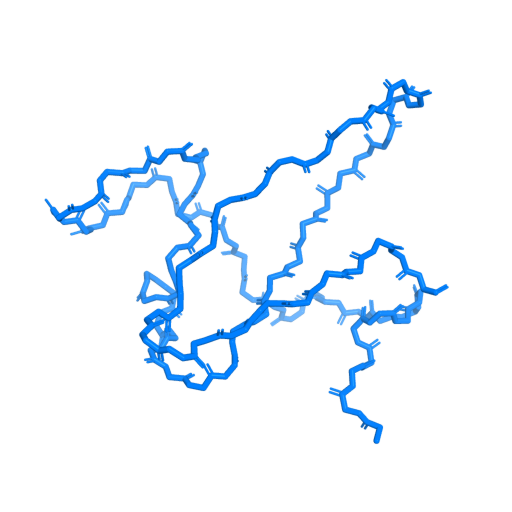DT: mean 95.31, std 5.57, range [59.91, 98.19]

Foldseek 3Di:
DPCCVQAPPDDCVVPDDQAAQADPPPPDDDPDNGDPDVVSVVDDDDDDDDDDDDDDPPPDDDDDDDDDDDPPDDDDDDDHD

InterPro domains:
  IPR008979 Galactose-binding-like domain superfamily [SSF49785] (5-80)
  IPR025300 Beta-galactosidase jelly roll domain [PF13364] (10-80)

Secondary structure (DSSP, 8-state):
----TTSTT---TTSPP---SS---TTS--SSSS---GGGGT--SS-----------S------------TT------S--